Protein AF-A0A1G8KQ80-F1 (afdb_monomer_lite)

pLDDT: mean 70.8, std 12.83, range [39.97, 86.38]

Organism: NCBI:txid504805

Sequence (66 aa):
MLPDLAALDPDLLDSAALDAARDPWGTADWWLRGNALLGGAPAALLARGVADDLLTEAARALREPY

Foldseek 3Di:
DDPDPVPPDVVLVVVLVVCCVVPVPVSVCQQQAQDPVVRGHVVVCVVVVNDPVVVSVSVVVVVDDD

Secondary structure (DSSP, 8-state):
----TTTS-HHHHHHHHHHHHH-HHHHHHHHHS-BTTTTB-HHHHHTTT--HHHHHHHHHHTTS--

Structure (mmCIF, N/CA/C/O backbone):
data_AF-A0A1G8KQ80-F1
#
_entry.id   AF-A0A1G8KQ80-F1
#
loop_
_atom_site.group_PDB
_atom_site.id
_atom_site.type_symbol
_atom_site.label_atom_id
_atom_site.label_alt_id
_atom_site.label_comp_id
_atom_site.label_asym_id
_atom_site.label_entity_id
_atom_site.label_seq_id
_atom_site.pdbx_PDB_ins_code
_atom_site.Cartn_x
_atom_site.Cartn_y
_atom_site.Cartn_z
_atom_site.occupancy
_atom_site.B_iso_or_equiv
_atom_site.auth_seq_id
_atom_site.auth_comp_id
_atom_site.auth_asym_id
_atom_site.auth_atom_id
_atom_site.pdbx_PDB_model_num
ATOM 1 N N . MET A 1 1 ? 1.565 13.376 10.526 1.00 39.97 1 MET A N 1
ATOM 2 C CA . MET A 1 1 ? 2.998 13.231 10.841 1.00 39.97 1 MET A CA 1
ATOM 3 C C . MET A 1 1 ? 3.539 12.269 9.798 1.00 39.97 1 MET A C 1
ATOM 5 O O . MET A 1 1 ? 3.067 11.142 9.77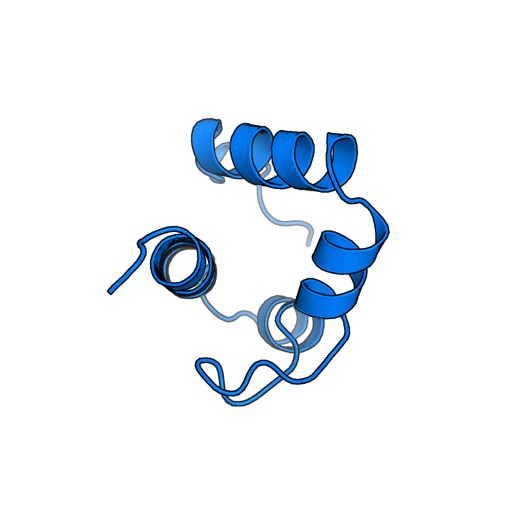4 1.00 39.97 1 MET A O 1
ATOM 9 N N . LEU A 1 2 ? 4.332 12.752 8.836 1.00 41.03 2 LEU A N 1
ATOM 10 C CA . LEU A 1 2 ? 4.982 11.883 7.842 1.00 41.03 2 LEU A CA 1
ATOM 11 C C . LEU A 1 2 ? 5.996 10.992 8.582 1.00 41.03 2 LEU A C 1
ATOM 13 O O . LEU A 1 2 ? 6.614 11.503 9.521 1.00 41.03 2 LEU A O 1
ATOM 17 N N . PRO A 1 3 ? 6.143 9.704 8.222 1.00 51.09 3 PRO A N 1
ATOM 18 C CA . PRO A 1 3 ? 7.199 8.872 8.784 1.00 51.09 3 PRO A CA 1
ATOM 19 C C . PRO A 1 3 ? 8.562 9.513 8.507 1.00 51.09 3 PRO A C 1
ATOM 21 O O . PRO A 1 3 ? 8.745 10.212 7.505 1.00 51.09 3 PRO A O 1
ATOM 24 N N . ASP A 1 4 ? 9.494 9.313 9.435 1.00 53.31 4 ASP A N 1
ATOM 25 C CA . ASP A 1 4 ? 10.871 9.753 9.263 1.00 53.31 4 ASP A CA 1
ATOM 26 C C . ASP A 1 4 ? 11.481 8.970 8.099 1.00 53.31 4 ASP A C 1
ATOM 28 O O . ASP A 1 4 ? 11.686 7.760 8.189 1.00 53.31 4 ASP A O 1
ATOM 32 N N . LEU A 1 5 ? 11.739 9.658 6.986 1.00 49.34 5 LEU A N 1
ATOM 33 C CA . LEU A 1 5 ? 12.313 9.049 5.786 1.00 49.34 5 LEU A CA 1
ATOM 34 C C . LEU A 1 5 ? 13.698 8.441 6.057 1.00 49.34 5 LEU A C 1
ATOM 36 O O . LEU A 1 5 ? 14.138 7.604 5.279 1.00 49.34 5 LEU A O 1
ATOM 40 N N . ALA A 1 6 ? 14.365 8.824 7.153 1.00 52.56 6 ALA A N 1
ATOM 41 C CA . ALA A 1 6 ? 15.631 8.233 7.575 1.00 52.56 6 ALA A CA 1
ATOM 42 C C . ALA A 1 6 ? 15.485 6.860 8.264 1.00 52.56 6 ALA A C 1
ATOM 44 O O . ALA A 1 6 ? 16.484 6.162 8.419 1.00 52.56 6 ALA A O 1
ATOM 45 N N . ALA A 1 7 ? 14.274 6.476 8.691 1.00 56.31 7 ALA A N 1
ATOM 46 C CA . ALA A 1 7 ? 13.999 5.185 9.330 1.00 56.31 7 ALA A CA 1
ATOM 47 C C . ALA A 1 7 ? 13.566 4.094 8.335 1.00 56.31 7 ALA A C 1
ATOM 49 O O . ALA A 1 7 ? 13.585 2.914 8.677 1.00 56.31 7 ALA A O 1
ATOM 50 N N . LEU A 1 8 ? 13.186 4.483 7.115 1.00 54.41 8 LEU A N 1
ATOM 51 C CA . LEU A 1 8 ? 12.937 3.552 6.021 1.00 54.41 8 LEU A CA 1
ATOM 52 C C . LEU A 1 8 ? 14.274 3.025 5.501 1.00 54.41 8 LEU A C 1
ATOM 54 O O . LEU A 1 8 ? 15.184 3.807 5.226 1.00 54.41 8 LEU A O 1
ATOM 58 N N . ASP A 1 9 ? 14.380 1.705 5.356 1.00 60.69 9 ASP A N 1
ATOM 59 C CA . ASP A 1 9 ? 15.559 1.060 4.780 1.00 60.69 9 ASP A CA 1
ATOM 60 C C . ASP A 1 9 ? 15.848 1.671 3.388 1.00 60.69 9 ASP A C 1
ATOM 62 O O . ASP A 1 9 ? 14.985 1.612 2.501 1.00 60.69 9 ASP A O 1
ATOM 66 N N . PRO A 1 10 ? 17.015 2.306 3.173 1.00 56.53 10 PRO A N 1
ATOM 67 C CA . PRO A 1 10 ? 17.332 2.940 1.899 1.00 56.53 10 PRO A CA 1
ATOM 68 C C . PRO A 1 10 ? 17.311 1.944 0.731 1.00 56.53 10 PRO A C 1
ATOM 70 O O . PRO A 1 10 ? 16.902 2.331 -0.361 1.00 56.53 10 PRO A O 1
ATOM 73 N N . ASP A 1 11 ? 17.627 0.663 0.955 1.00 58.31 11 ASP A N 1
ATOM 74 C CA . ASP A 1 11 ? 17.561 -0.373 -0.087 1.00 58.31 11 ASP A CA 1
ATOM 75 C C . ASP A 1 11 ? 16.113 -0.703 -0.494 1.00 58.31 11 ASP A C 1
ATOM 77 O O . ASP A 1 11 ? 15.850 -1.141 -1.622 1.00 58.31 11 ASP A O 1
ATOM 81 N N . LEU A 1 12 ? 15.149 -0.479 0.406 1.00 57.78 12 LEU A N 1
ATOM 82 C CA . LEU A 1 12 ? 13.724 -0.650 0.134 1.00 57.78 12 LEU A CA 1
ATOM 83 C C . LEU A 1 12 ? 13.195 0.472 -0.757 1.00 57.78 12 LEU A C 1
ATOM 85 O O . LEU A 1 12 ? 12.485 0.205 -1.730 1.00 57.78 12 LEU A O 1
ATOM 89 N N . LEU A 1 13 ? 13.549 1.717 -0.426 1.00 57.12 13 LEU A N 1
ATOM 90 C CA . LEU A 1 13 ? 13.200 2.889 -1.227 1.00 57.12 13 LEU A CA 1
ATOM 91 C C . LEU A 1 13 ? 13.813 2.781 -2.622 1.00 57.12 13 LEU A C 1
ATOM 93 O O . LEU A 1 13 ? 13.117 3.035 -3.605 1.00 57.12 13 LEU A O 1
ATOM 97 N N . ASP A 1 14 ? 15.067 2.338 -2.709 1.00 59.78 14 ASP A N 1
ATOM 98 C CA . ASP A 1 14 ? 15.763 2.180 -3.980 1.00 59.78 14 ASP A CA 1
ATOM 99 C C . ASP A 1 14 ? 15.170 1.029 -4.801 1.00 59.78 14 ASP A C 1
ATOM 101 O O . ASP A 1 14 ? 14.911 1.198 -5.985 1.00 59.78 14 ASP A O 1
ATOM 105 N N . SER A 1 15 ? 14.825 -0.106 -4.178 1.00 58.19 15 SER A N 1
ATOM 106 C CA . SER A 1 15 ? 14.161 -1.229 -4.862 1.00 58.19 15 SER A CA 1
ATOM 107 C C . SER A 1 15 ? 12.754 -0.881 -5.359 1.00 58.19 15 SER A C 1
ATOM 109 O O . SER A 1 15 ? 12.406 -1.214 -6.492 1.00 58.19 15 SER A O 1
ATOM 111 N N . ALA A 1 16 ? 11.943 -0.204 -4.540 1.00 60.06 16 ALA A N 1
ATOM 112 C CA . ALA A 1 16 ? 10.607 0.242 -4.933 1.00 60.06 16 ALA A CA 1
ATOM 113 C C . ALA A 1 16 ? 10.670 1.307 -6.042 1.00 60.06 16 ALA A C 1
ATOM 115 O O . ALA A 1 16 ? 9.852 1.292 -6.965 1.00 60.06 16 ALA A O 1
ATOM 116 N N . ALA A 1 17 ? 11.663 2.200 -5.991 1.00 59.56 17 ALA A N 1
ATOM 117 C CA . ALA A 1 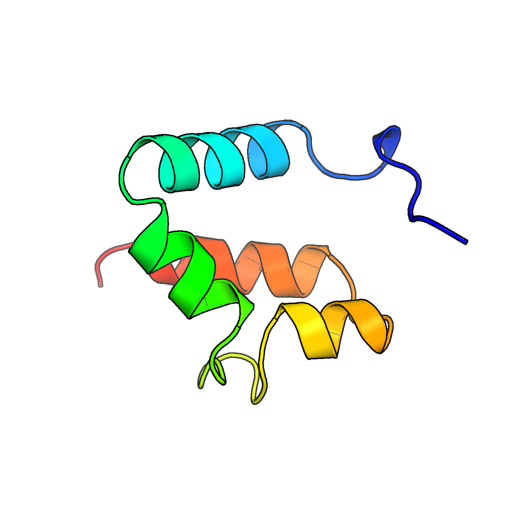17 ? 11.932 3.164 -7.052 1.00 59.56 17 ALA A CA 1
ATOM 118 C C . ALA A 1 17 ? 12.449 2.489 -8.334 1.00 59.56 17 ALA A C 1
ATOM 120 O O . ALA A 1 17 ? 12.037 2.877 -9.428 1.00 59.56 17 ALA A O 1
ATOM 121 N N . LEU A 1 18 ? 13.291 1.455 -8.220 1.00 55.62 18 LEU A N 1
ATOM 122 C CA . LEU A 1 18 ? 13.794 0.677 -9.356 1.00 55.62 18 LEU A CA 1
ATOM 123 C C . LEU A 1 18 ? 12.662 -0.058 -10.079 1.00 55.62 18 LEU A C 1
ATOM 125 O O . LEU A 1 18 ? 12.645 -0.102 -11.309 1.00 55.62 18 LEU A O 1
ATOM 129 N N . ASP A 1 19 ? 11.707 -0.615 -9.331 1.00 66.81 19 ASP A N 1
ATOM 130 C CA . ASP A 1 19 ? 10.539 -1.262 -9.923 1.00 66.81 19 ASP A CA 1
ATOM 131 C C . ASP A 1 19 ? 9.591 -0.253 -10.561 1.00 66.81 19 ASP A C 1
ATOM 133 O O . ASP A 1 19 ? 9.154 -0.496 -11.680 1.00 66.81 19 ASP A O 1
ATOM 137 N N . ALA A 1 20 ? 9.376 0.922 -9.963 1.00 67.75 20 ALA A N 1
ATOM 138 C CA . ALA A 1 20 ? 8.607 1.981 -10.615 1.00 67.75 20 ALA A CA 1
ATOM 139 C C . ALA A 1 20 ? 9.292 2.493 -11.896 1.00 67.75 20 ALA A C 1
ATOM 141 O O . ALA A 1 20 ? 8.624 2.862 -12.860 1.00 67.75 20 ALA A O 1
ATOM 142 N N . ALA A 1 21 ? 10.627 2.505 -11.929 1.00 72.75 21 ALA A N 1
ATOM 143 C CA . ALA A 1 21 ? 11.387 2.874 -13.119 1.00 72.75 21 ALA A CA 1
ATOM 144 C C . ALA A 1 21 ? 11.274 1.822 -14.237 1.00 72.75 21 ALA A C 1
ATOM 146 O O . ALA A 1 21 ? 11.377 2.162 -15.416 1.00 72.75 21 ALA A O 1
ATOM 147 N N . ARG A 1 22 ? 11.062 0.551 -13.878 1.00 78.69 22 ARG A N 1
ATOM 148 C CA . ARG A 1 22 ? 10.998 -0.585 -14.807 1.00 78.69 22 ARG A CA 1
ATOM 149 C C . ARG A 1 22 ? 9.572 -0.921 -15.254 1.00 78.69 22 ARG A C 1
ATOM 151 O O . ARG A 1 22 ? 9.370 -1.264 -16.415 1.00 78.69 22 ARG A O 1
ATOM 158 N N . ASP A 1 23 ? 8.609 -0.815 -14.347 1.00 79.88 23 ASP A N 1
ATOM 159 C CA . ASP A 1 23 ? 7.179 -1.024 -14.559 1.00 79.88 23 ASP A CA 1
ATOM 160 C C . ASP A 1 23 ? 6.353 -0.096 -13.640 1.00 79.88 23 ASP A C 1
ATOM 162 O O . ASP A 1 23 ? 5.840 -0.510 -12.593 1.00 79.88 23 ASP A O 1
ATOM 166 N N . PRO A 1 24 ? 6.185 1.180 -14.029 1.00 75.94 24 PRO A N 1
ATOM 167 C CA . PRO A 1 24 ? 5.474 2.158 -13.209 1.00 75.94 24 PRO A CA 1
ATOM 168 C C . PRO A 1 24 ? 4.007 1.783 -12.975 1.00 75.94 24 PRO A C 1
ATOM 170 O O . PRO A 1 24 ? 3.434 2.142 -11.944 1.00 75.94 24 PRO A O 1
ATOM 173 N N . TRP A 1 25 ? 3.384 1.058 -13.910 1.00 81.12 25 TRP A N 1
ATOM 174 C CA . TRP A 1 25 ? 1.986 0.654 -13.789 1.00 81.12 25 TRP A CA 1
ATOM 175 C C . TRP A 1 25 ? 1.820 -0.567 -12.893 1.00 81.12 25 TRP A C 1
ATOM 177 O O . TRP A 1 25 ? 0.904 -0.565 -12.077 1.00 81.12 25 TRP A O 1
ATOM 187 N N . GLY A 1 26 ? 2.707 -1.561 -12.975 1.00 83.25 26 GLY A N 1
ATOM 188 C CA . GLY A 1 26 ? 2.714 -2.700 -12.054 1.00 83.25 26 GLY A CA 1
ATOM 189 C C . GLY A 1 26 ? 2.985 -2.275 -10.612 1.00 83.25 26 GLY A C 1
ATOM 190 O O . GLY A 1 26 ? 2.288 -2.711 -9.695 1.00 83.25 26 GLY A O 1
ATOM 191 N N . THR A 1 27 ? 3.915 -1.338 -10.401 1.00 84.00 27 THR A N 1
ATOM 192 C CA . THR A 1 27 ? 4.150 -0.759 -9.071 1.00 84.00 27 THR A CA 1
ATOM 193 C C . THR A 1 27 ? 2.926 -0.002 -8.557 1.00 84.00 27 THR A C 1
ATOM 195 O O . THR A 1 27 ? 2.528 -0.184 -7.406 1.00 84.00 27 THR A O 1
ATOM 198 N N . ALA A 1 28 ? 2.284 0.819 -9.394 1.00 82.25 28 ALA A N 1
ATOM 199 C CA . ALA A 1 28 ? 1.065 1.525 -9.002 1.00 82.25 28 ALA A CA 1
ATOM 200 C C . ALA A 1 28 ? -0.098 0.562 -8.705 1.00 82.25 28 ALA A C 1
ATOM 202 O O . ALA A 1 28 ? -0.836 0.771 -7.741 1.00 82.25 28 ALA A O 1
ATOM 203 N N . ASP A 1 29 ? -0.250 -0.504 -9.494 1.00 83.88 29 ASP A N 1
ATOM 204 C CA . ASP A 1 29 ? -1.280 -1.522 -9.289 1.00 83.88 29 ASP A CA 1
ATOM 205 C C . ASP A 1 29 ? -1.089 -2.240 -7.950 1.00 83.88 29 ASP A C 1
ATOM 207 O O . ASP A 1 29 ? -2.040 -2.348 -7.176 1.00 83.88 29 ASP A O 1
ATOM 211 N N . TRP A 1 30 ? 0.152 -2.610 -7.617 1.00 82.50 30 TRP A N 1
ATOM 212 C CA . TRP A 1 30 ? 0.489 -3.217 -6.331 1.00 82.50 30 TRP A CA 1
ATOM 213 C C . TRP A 1 30 ? 0.113 -2.327 -5.143 1.00 82.50 30 TRP A C 1
ATOM 215 O O . TRP A 1 30 ? -0.472 -2.809 -4.175 1.00 82.50 30 TRP A O 1
ATOM 225 N N . TRP A 1 31 ? 0.410 -1.026 -5.221 1.00 84.56 31 TRP A N 1
ATOM 226 C CA . TRP A 1 31 ? 0.122 -0.065 -4.153 1.00 84.56 31 TRP A CA 1
ATOM 227 C C . TRP A 1 31 ? -1.372 0.221 -3.967 1.00 84.56 31 TRP A C 1
ATOM 229 O O . TRP A 1 31 ? -1.821 0.459 -2.838 1.00 84.56 31 TRP A O 1
ATOM 239 N N . LEU A 1 32 ? -2.129 0.250 -5.068 1.00 82.88 32 LEU A N 1
ATOM 240 C CA . LEU A 1 32 ? -3.499 0.765 -5.103 1.00 82.88 32 LEU A CA 1
ATOM 241 C C . LEU A 1 32 ? -4.569 -0.331 -5.102 1.00 82.88 32 LEU A C 1
ATOM 243 O O . LEU A 1 32 ? -5.691 -0.074 -4.658 1.00 82.88 32 LEU A O 1
ATOM 247 N N . ARG A 1 33 ? -4.259 -1.545 -5.568 1.00 79.00 33 ARG A N 1
ATOM 248 C CA . ARG A 1 33 ? -5.189 -2.678 -5.508 1.00 79.00 33 ARG A CA 1
ATOM 249 C C . ARG A 1 33 ? -5.036 -3.468 -4.219 1.00 79.00 33 ARG A C 1
ATOM 251 O O . ARG A 1 33 ? -4.005 -3.455 -3.558 1.00 79.00 33 ARG A O 1
ATOM 258 N N . GLY A 1 34 ? -6.107 -4.176 -3.860 1.00 73.44 34 GLY A N 1
ATOM 259 C CA . GLY A 1 34 ? -6.096 -5.097 -2.730 1.00 73.44 34 GLY A CA 1
ATOM 260 C C . GLY A 1 34 ? -5.052 -6.191 -2.937 1.00 73.44 34 GLY A C 1
ATOM 261 O O . GLY A 1 34 ? -5.183 -7.000 -3.852 1.00 73.44 34 GLY A O 1
ATOM 262 N N . ASN A 1 35 ? -4.040 -6.219 -2.076 1.00 71.19 35 ASN A N 1
ATOM 263 C CA . ASN A 1 35 ? -3.024 -7.253 -2.073 1.00 71.19 35 ASN A CA 1
ATOM 264 C C . ASN A 1 35 ? -3.526 -8.433 -1.223 1.00 71.19 35 ASN A C 1
ATOM 266 O O . ASN A 1 35 ? -3.810 -8.280 -0.033 1.00 71.19 35 ASN A O 1
ATOM 270 N N . ALA A 1 36 ? -3.660 -9.608 -1.844 1.00 69.19 36 ALA A N 1
ATOM 271 C CA . ALA A 1 36 ? -4.200 -10.807 -1.202 1.00 69.19 36 ALA A CA 1
ATOM 272 C C . ALA A 1 36 ? -3.317 -11.337 -0.057 1.00 69.19 36 ALA A C 1
ATOM 274 O O . ALA A 1 36 ? -3.848 -11.908 0.890 1.00 69.19 36 ALA A O 1
ATOM 275 N N . LEU A 1 37 ? -2.000 -11.101 -0.108 1.00 70.06 37 LEU A N 1
ATOM 276 C CA . LEU A 1 37 ? -1.071 -11.444 0.977 1.00 70.06 37 LEU A CA 1
ATOM 277 C C . LEU A 1 37 ? -1.250 -10.526 2.193 1.00 70.06 37 LEU A C 1
ATOM 279 O O . LEU A 1 37 ? -1.031 -10.946 3.323 1.00 70.06 37 LEU A O 1
ATOM 283 N N . LEU A 1 38 ? -1.675 -9.283 1.964 1.00 74.12 38 LEU A N 1
ATOM 284 C CA . LEU A 1 38 ? -1.823 -8.257 2.999 1.00 74.12 38 LEU A CA 1
ATOM 285 C C . LEU A 1 38 ? -3.279 -8.041 3.451 1.00 74.12 38 LEU A C 1
ATOM 287 O O . LEU A 1 38 ? -3.539 -7.268 4.371 1.00 74.12 38 LEU A O 1
ATOM 291 N N . GLY A 1 39 ? -4.246 -8.688 2.794 1.00 80.81 39 GLY A N 1
ATOM 292 C CA . GLY A 1 39 ? -5.676 -8.519 3.070 1.00 80.81 39 GLY A CA 1
ATOM 293 C C . GLY A 1 39 ? -6.220 -7.117 2.754 1.00 80.81 39 GLY A C 1
ATOM 294 O O . GLY A 1 39 ? -7.286 -6.746 3.244 1.00 80.81 39 GLY A O 1
ATOM 295 N N . GLY A 1 40 ? -5.504 -6.316 1.958 1.00 84.25 40 GLY A N 1
ATOM 296 C CA . GLY A 1 40 ? -5.851 -4.924 1.670 1.00 84.25 40 GLY A CA 1
ATOM 297 C C . GLY A 1 40 ? -4.835 -4.232 0.765 1.00 84.25 40 GLY A C 1
ATOM 298 O O . GLY A 1 40 ? -3.792 -4.795 0.446 1.00 84.25 40 GLY A O 1
ATOM 299 N N . ALA A 1 41 ? -5.150 -3.016 0.315 1.00 86.38 41 ALA A N 1
ATOM 300 C CA . ALA A 1 41 ? -4.213 -2.231 -0.487 1.00 86.38 41 ALA A CA 1
ATOM 301 C C . ALA A 1 41 ? -3.053 -1.731 0.394 1.00 86.38 41 ALA A C 1
ATOM 303 O O . ALA A 1 41 ? -3.335 -1.146 1.447 1.00 86.38 41 ALA A O 1
ATOM 304 N N . PRO A 1 42 ? -1.780 -1.895 -0.014 1.00 83.06 42 PRO A N 1
ATOM 305 C CA . PRO A 1 42 ? -0.623 -1.433 0.752 1.00 83.06 42 PRO A CA 1
ATOM 306 C C . PRO A 1 42 ? -0.733 0.034 1.174 1.00 83.06 42 PRO A C 1
ATOM 308 O O . PRO A 1 42 ? -0.519 0.350 2.341 1.00 83.06 42 PRO A O 1
ATOM 311 N N . ALA A 1 43 ? -1.192 0.919 0.279 1.00 81.44 43 ALA A N 1
ATOM 312 C CA . ALA A 1 43 ? -1.384 2.337 0.597 1.00 81.44 43 ALA A CA 1
ATOM 313 C C . ALA A 1 43 ? -2.421 2.561 1.715 1.00 81.44 43 ALA A C 1
ATOM 315 O O . ALA A 1 43 ? -2.255 3.427 2.573 1.00 81.44 43 ALA A O 1
ATOM 316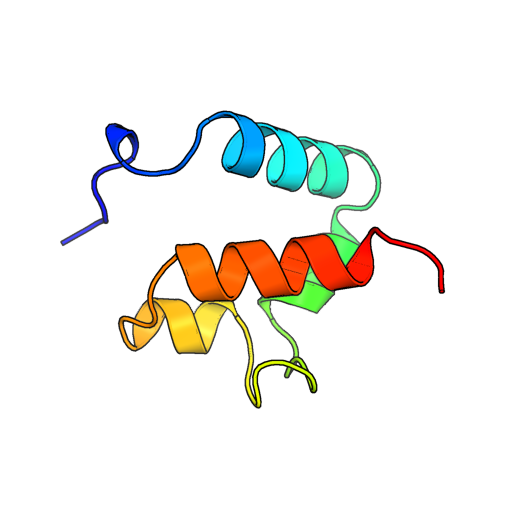 N N . ALA A 1 44 ? -3.487 1.755 1.740 1.00 83.31 44 ALA A N 1
ATOM 317 C CA . ALA A 1 44 ? -4.511 1.829 2.777 1.00 83.31 44 ALA A CA 1
ATOM 318 C C . ALA A 1 44 ? -4.024 1.268 4.122 1.00 83.31 44 ALA A C 1
ATOM 320 O O . ALA A 1 44 ? -4.484 1.717 5.170 1.00 83.31 44 AL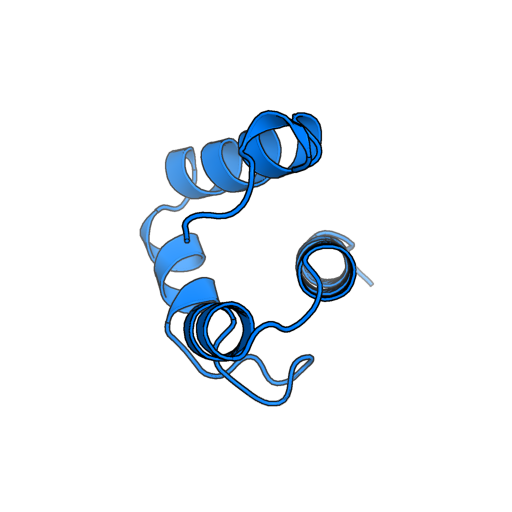A A O 1
ATOM 321 N N . LEU A 1 45 ? -3.111 0.296 4.108 1.00 82.38 45 LEU A N 1
ATOM 322 C CA . LEU A 1 45 ? -2.513 -0.290 5.309 1.00 82.38 45 LEU A CA 1
ATOM 323 C C . LEU A 1 45 ? -1.471 0.647 5.927 1.00 82.38 45 LEU A C 1
ATOM 325 O O . LEU A 1 45 ? -1.496 0.865 7.137 1.00 82.38 45 LEU A O 1
ATOM 329 N N . LEU A 1 46 ? -0.653 1.292 5.095 1.00 81.19 46 LEU A N 1
ATOM 330 C CA . LEU A 1 46 ? 0.264 2.354 5.514 1.00 81.19 46 LEU A CA 1
ATOM 331 C C . LEU A 1 46 ? -0.492 3.519 6.165 1.00 81.19 46 LEU A C 1
ATOM 333 O O . LEU A 1 46 ? -0.153 3.953 7.262 1.00 81.19 46 LEU A O 1
ATOM 337 N N . ALA A 1 47 ? -1.600 3.959 5.558 1.00 82.12 47 ALA A N 1
ATOM 338 C CA . ALA A 1 47 ? -2.461 4.996 6.135 1.00 82.12 47 ALA A CA 1
ATOM 339 C C . ALA A 1 47 ? -3.115 4.588 7.473 1.00 82.12 47 ALA A C 1
ATOM 341 O O . ALA A 1 47 ? -3.527 5.452 8.247 1.00 82.12 47 ALA A O 1
ATOM 342 N N . ARG A 1 48 ? -3.219 3.282 7.754 1.00 85.75 48 ARG A N 1
ATOM 343 C CA . ARG A 1 48 ? -3.713 2.730 9.027 1.00 85.75 48 ARG A CA 1
ATOM 344 C C . ARG A 1 48 ? -2.603 2.512 10.061 1.00 85.75 48 ARG A C 1
ATOM 346 O O . ARG A 1 48 ? -2.916 2.106 11.176 1.00 85.75 48 ARG A O 1
ATOM 353 N N . GLY A 1 49 ? -1.345 2.790 9.716 1.00 83.00 49 GLY A N 1
ATOM 354 C CA . GLY A 1 49 ? -0.197 2.629 10.608 1.00 83.00 49 GLY A CA 1
ATOM 355 C C . GLY A 1 49 ? 0.314 1.192 10.718 1.00 83.00 49 GLY A C 1
ATOM 356 O O . GLY A 1 49 ? 0.870 0.827 11.751 1.00 83.00 49 GLY A O 1
ATOM 357 N N . VAL A 1 50 ? 0.105 0.360 9.691 1.00 81.06 50 VA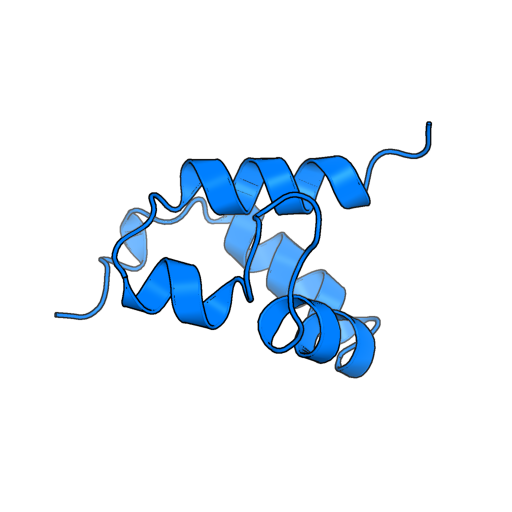L A N 1
ATOM 358 C CA . VAL A 1 50 ? 0.781 -0.945 9.603 1.00 81.06 50 VAL A CA 1
ATOM 359 C C . VAL A 1 50 ? 2.288 -0.724 9.466 1.00 81.06 50 VAL A C 1
ATOM 361 O O . VAL A 1 50 ? 2.707 0.177 8.748 1.00 81.06 50 VAL A O 1
ATOM 364 N N . ALA A 1 51 ? 3.081 -1.542 10.165 1.00 79.25 51 ALA A N 1
ATOM 365 C CA . ALA A 1 51 ? 4.535 -1.427 10.194 1.00 79.25 51 ALA A CA 1
ATOM 366 C C . ALA A 1 51 ? 5.165 -1.630 8.807 1.00 79.25 51 ALA A C 1
ATOM 368 O O . ALA A 1 51 ? 4.815 -2.574 8.091 1.00 79.25 51 ALA A O 1
ATOM 369 N N . ASP A 1 52 ? 6.138 -0.779 8.483 1.00 75.69 52 ASP A N 1
ATOM 370 C CA . ASP A 1 52 ? 6.848 -0.779 7.201 1.00 75.69 52 ASP A CA 1
ATOM 371 C C . ASP A 1 52 ? 7.564 -2.114 6.931 1.00 75.69 52 ASP A C 1
ATOM 373 O O . ASP A 1 52 ? 7.592 -2.576 5.790 1.00 75.69 52 ASP A O 1
ATOM 377 N N . ASP A 1 53 ? 8.039 -2.800 7.977 1.00 78.62 53 ASP A N 1
ATOM 378 C CA . ASP A 1 53 ? 8.655 -4.133 7.882 1.00 78.62 53 ASP A CA 1
ATOM 379 C C . ASP A 1 53 ? 7.702 -5.168 7.269 1.00 78.62 53 ASP A C 1
ATOM 381 O O . ASP A 1 53 ? 8.090 -6.005 6.459 1.00 78.62 53 ASP A O 1
ATOM 385 N N . LEU A 1 54 ? 6.414 -5.096 7.609 1.00 79.00 54 LEU A N 1
ATOM 386 C CA . LEU A 1 54 ? 5.419 -6.062 7.146 1.00 79.00 54 LEU A CA 1
ATOM 387 C C . LEU A 1 54 ? 5.074 -5.837 5.667 1.00 79.00 54 LEU A C 1
ATOM 389 O O . LEU A 1 54 ? 4.853 -6.786 4.913 1.00 79.00 54 LEU A O 1
ATOM 393 N N . LEU A 1 55 ? 5.079 -4.575 5.234 1.00 79.44 55 LEU A N 1
ATOM 394 C CA . LEU A 1 55 ? 4.928 -4.205 3.826 1.00 79.44 55 LEU A CA 1
ATOM 395 C C . LEU A 1 55 ? 6.183 -4.555 3.016 1.00 79.44 55 LEU A C 1
ATOM 397 O O . LEU A 1 55 ? 6.070 -4.990 1.870 1.00 79.44 55 LEU A O 1
ATOM 401 N N . THR A 1 56 ? 7.356 -4.427 3.635 1.00 81.56 56 THR A N 1
ATOM 402 C CA . THR A 1 56 ? 8.657 -4.811 3.074 1.00 81.56 56 THR A CA 1
ATOM 403 C C . THR A 1 56 ? 8.730 -6.304 2.789 1.00 81.56 56 THR A C 1
ATOM 405 O O . THR A 1 56 ? 9.046 -6.703 1.668 1.00 81.56 56 THR A O 1
ATOM 408 N N . GLU A 1 57 ? 8.378 -7.139 3.764 1.00 80.94 57 GLU A N 1
ATOM 409 C CA . GLU A 1 57 ? 8.378 -8.593 3.594 1.00 80.94 57 GLU A CA 1
ATOM 410 C C . GLU A 1 57 ? 7.370 -9.039 2.525 1.00 80.94 57 GLU A C 1
ATOM 412 O O . GLU A 1 57 ? 7.680 -9.881 1.681 1.00 80.94 57 GLU A O 1
ATOM 417 N N . ALA A 1 58 ? 6.192 -8.411 2.468 1.00 78.56 58 ALA A N 1
ATOM 418 C CA . ALA A 1 58 ? 5.215 -8.691 1.417 1.00 78.56 58 ALA A CA 1
ATOM 419 C C . ALA A 1 58 ? 5.706 -8.291 0.014 1.00 78.56 58 ALA A C 1
ATOM 421 O O . ALA A 1 58 ? 5.412 -8.987 -0.960 1.00 78.56 58 ALA A O 1
ATOM 422 N N . ALA A 1 59 ? 6.458 -7.193 -0.108 1.00 78.62 59 ALA A N 1
ATOM 423 C CA . ALA A 1 59 ? 7.092 -6.806 -1.365 1.00 78.62 59 ALA A CA 1
ATOM 424 C C . ALA A 1 59 ? 8.206 -7.790 -1.768 1.00 78.62 59 ALA A C 1
ATOM 426 O O . ALA A 1 59 ? 8.310 -8.151 -2.941 1.00 78.62 59 ALA A O 1
ATOM 427 N N . ARG A 1 60 ? 9.005 -8.281 -0.808 1.00 78.94 60 ARG A N 1
ATOM 428 C CA . ARG A 1 60 ? 10.053 -9.290 -1.051 1.00 78.94 60 ARG A CA 1
ATOM 429 C C . ARG A 1 60 ? 9.480 -10.629 -1.508 1.00 78.94 60 ARG A C 1
ATOM 431 O O . ARG A 1 60 ? 9.968 -11.181 -2.491 1.00 78.94 60 ARG A O 1
ATOM 438 N N . ALA A 1 61 ? 8.402 -11.096 -0.881 1.00 76.25 61 ALA A N 1
ATOM 439 C CA . ALA A 1 61 ? 7.740 -12.354 -1.235 1.00 76.25 61 ALA A CA 1
ATOM 440 C C . ALA A 1 61 ? 7.219 -12.399 -2.686 1.00 76.25 61 ALA A C 1
ATOM 442 O O . ALA A 1 61 ? 7.027 -13.476 -3.238 1.00 76.25 61 ALA A O 1
ATOM 443 N N . LEU A 1 62 ? 6.996 -11.245 -3.324 1.00 70.69 62 LEU A N 1
ATOM 444 C CA . LEU A 1 62 ? 6.598 -11.160 -4.734 1.00 70.69 62 LEU A CA 1
ATOM 445 C C . LEU A 1 62 ? 7.782 -11.197 -5.712 1.00 70.69 62 LEU A C 1
ATOM 447 O O . LEU A 1 62 ? 7.574 -11.413 -6.905 1.00 70.69 62 LEU A O 1
ATOM 451 N N . ARG A 1 63 ? 9.008 -10.957 -5.232 1.00 67.50 63 ARG A N 1
ATOM 452 C CA . ARG A 1 63 ? 10.2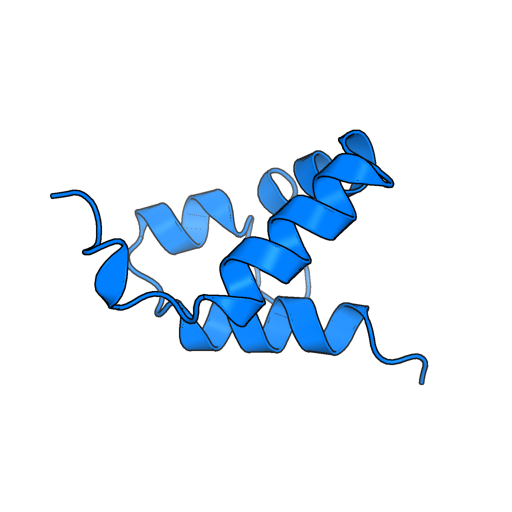31 -10.940 -6.052 1.00 67.50 63 ARG A CA 1
ATOM 453 C C . ARG A 1 63 ? 10.934 -12.291 -6.092 1.00 67.50 63 ARG A C 1
ATOM 455 O O . ARG A 1 63 ? 11.686 -12.530 -7.035 1.00 67.50 63 ARG A O 1
ATOM 462 N N . GLU A 1 64 ? 10.707 -13.153 -5.105 1.00 56.16 64 GLU A N 1
ATOM 463 C CA . GLU A 1 64 ? 11.244 -14.510 -5.123 1.00 56.16 64 GLU A CA 1
ATOM 464 C C . GLU A 1 64 ? 10.348 -15.428 -5.972 1.00 56.16 64 GLU A C 1
ATOM 466 O O . GLU A 1 64 ? 9.171 -15.609 -5.654 1.00 56.16 64 GLU A O 1
ATOM 471 N N . PRO A 1 65 ? 10.863 -15.997 -7.079 1.00 44.78 65 PRO A N 1
ATOM 472 C CA . PRO A 1 65 ? 10.153 -17.050 -7.784 1.00 44.78 65 PRO A CA 1
ATOM 473 C C . PRO A 1 65 ? 10.142 -18.307 -6.902 1.00 44.78 65 PRO A C 1
ATOM 475 O O . PRO A 1 65 ? 11.197 -18.734 -6.431 1.00 44.78 65 PRO A O 1
ATOM 478 N N . TYR A 1 66 ? 8.952 -18.872 -6.681 1.00 47.00 66 TYR A N 1
ATOM 479 C CA . TYR A 1 66 ? 8.787 -20.219 -6.119 1.00 47.00 66 TYR A CA 1
ATOM 480 C C . TYR A 1 66 ? 9.556 -21.272 -6.926 1.00 47.00 66 TYR A C 1
ATOM 482 O O . TYR A 1 66 ? 9.577 -21.162 -8.176 1.00 47.00 66 TYR A O 1
#

Radius of gyration: 11.77 Å; chains: 1; bounding box: 24×34×26 Å